Protein AF-A0A915ZW89-F1 (afdb_monomer)

Secondary structure (DSSP, 8-state):
---HHHHHHHHHHHHHHH-SS--HHHHHHHHHTTS-TT---HHHHHHHHHHHTS-GGGSPTTSS-HHHHHHHHHHHHHTTPPPSS-HHHHHHHHHHHHHHHHHHHS---TTSSS--

Mean predicted aligned error: 7.82 Å

pLDDT: mean 84.28, std 13.66, range [42.62, 95.94]

Foldseek 3Di:
DQDPLNVVLVVVLVVCVPDPDRLLQQVLQVVLVVDDLPDDDSNNVSSLVSVLAPALLPDPAPSHAPSSLSSSVSCCVVVVDHGPYDPVSSVVSNVVNVVVVVVVPDDDPVPPPPPD

Solvent-accessible surface area (backbone atoms only — not comparable to full-atom values): 6951 Å² total; per-residue (Å²): 131,81,51,73,64,55,51,49,48,52,49,49,56,55,48,62,73,70,46,90,74,79,57,41,41,46,52,34,23,60,48,39,74,76,48,61,87,84,60,92,43,75,62,58,51,53,31,40,58,62,37,37,70,42,45,59,80,74,55,60,90,79,42,52,36,72,57,23,49,50,46,46,52,50,51,29,66,77,66,75,50,80,54,70,42,56,68,70,48,51,52,54,46,51,52,53,54,53,52,52,49,54,60,68,73,47,76,82,76,84,79,81,80,86,85,130

Organism: NCBI:txid588596

Nearest PDB structures (foldseek):
  5aiz-assembly1_A  TM=3.257E-01  e=4.222E+00  Homo sapiens

Structure (mmCIF, N/CA/C/O backbone):
data_AF-A0A915ZW89-F1
#
_entry.id   AF-A0A915ZW89-F1
#
loop_
_atom_site.group_PDB
_atom_site.id
_atom_site.type_symbol
_atom_site.label_atom_id
_atom_site.label_alt_id
_atom_site.label_comp_id
_atom_site.label_asym_id
_atom_site.label_entity_id
_atom_site.label_seq_id
_atom_site.pdbx_PDB_ins_code
_atom_site.Cartn_x
_atom_site.Cartn_y
_atom_site.Cartn_z
_atom_site.occupancy
_atom_site.B_iso_or_equiv
_atom_site.auth_seq_id
_atom_site.auth_comp_id
_atom_site.auth_asym_id
_atom_site.auth_atom_id
_atom_site.pdbx_PDB_model_num
ATOM 1 N N . MET A 1 1 ? -13.786 19.566 21.740 1.00 51.28 1 MET A N 1
ATOM 2 C CA . MET A 1 1 ? -12.563 20.043 21.054 1.00 51.28 1 MET A CA 1
ATOM 3 C C . MET A 1 1 ? -12.053 18.920 20.168 1.00 51.28 1 MET A C 1
ATOM 5 O O . MET A 1 1 ? -12.132 17.781 20.600 1.00 51.28 1 MET A O 1
ATOM 9 N N . LEU A 1 2 ? -11.578 19.216 18.953 1.00 72.25 2 LEU A N 1
ATOM 10 C CA . LEU A 1 2 ? -10.844 18.230 18.147 1.00 72.25 2 LEU A CA 1
ATOM 11 C C . LEU A 1 2 ? -9.510 17.942 18.840 1.00 72.25 2 LEU A C 1
ATOM 13 O O . LEU A 1 2 ? -8.849 18.886 19.277 1.00 72.25 2 LEU A O 1
ATOM 17 N N . SER A 1 3 ? -9.123 16.673 18.950 1.00 88.31 3 SER A N 1
ATOM 18 C CA . SER A 1 3 ? -7.778 16.339 19.417 1.00 88.31 3 SER A CA 1
ATOM 19 C C . SER A 1 3 ? -6.735 16.805 18.391 1.00 88.31 3 SER A C 1
ATOM 21 O O . SER A 1 3 ? -7.044 17.018 17.213 1.00 88.31 3 SER A O 1
ATOM 23 N N . ILE A 1 4 ? -5.477 16.953 18.817 1.00 87.88 4 ILE A N 1
ATOM 24 C CA . ILE A 1 4 ? -4.365 17.257 17.899 1.00 87.88 4 ILE A CA 1
ATOM 25 C C 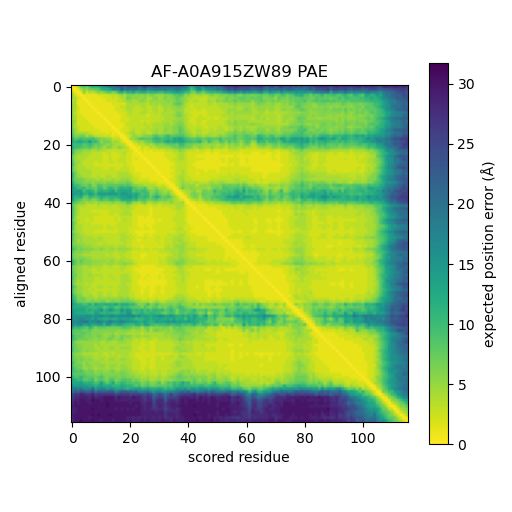. ILE A 1 4 ? -4.284 16.188 16.800 1.00 87.88 4 ILE A C 1
ATOM 27 O O . ILE A 1 4 ? -4.079 16.513 15.631 1.00 87.88 4 ILE A O 1
ATOM 31 N N . GLN A 1 5 ? -4.520 14.924 17.156 1.00 84.19 5 GLN A N 1
ATOM 32 C CA . GLN A 1 5 ? -4.543 13.817 16.209 1.00 84.19 5 GLN A CA 1
ATOM 33 C C . GLN A 1 5 ? -5.643 13.995 15.155 1.00 84.19 5 GLN A C 1
ATOM 35 O O . GLN A 1 5 ? -5.356 13.895 13.962 1.00 84.19 5 GLN A O 1
ATOM 40 N N . ASP A 1 6 ? -6.867 14.348 15.558 1.00 87.56 6 ASP A N 1
ATOM 41 C CA . ASP A 1 6 ? -7.971 14.590 14.618 1.00 87.56 6 ASP A CA 1
ATOM 42 C C . ASP A 1 6 ? -7.661 15.747 13.668 1.00 87.56 6 ASP A C 1
ATOM 44 O O . ASP A 1 6 ? -7.960 15.688 12.472 1.00 87.56 6 ASP A O 1
ATOM 48 N N . PHE A 1 7 ? -7.036 16.806 14.189 1.00 90.19 7 PHE A N 1
ATOM 49 C CA . PHE A 1 7 ? -6.617 17.948 13.386 1.00 90.19 7 PHE A CA 1
ATOM 50 C C . PHE A 1 7 ? -5.556 17.555 12.348 1.00 90.19 7 PHE A C 1
ATOM 52 O O . PHE A 1 7 ? -5.680 17.928 11.176 1.00 90.19 7 PHE A O 1
ATOM 59 N N . ILE A 1 8 ? -4.556 16.759 12.742 1.00 89.69 8 ILE A N 1
ATOM 60 C CA . ILE A 1 8 ? -3.513 16.246 11.843 1.00 89.69 8 ILE A CA 1
ATOM 61 C C . ILE A 1 8 ? -4.128 15.350 10.766 1.00 89.69 8 ILE A C 1
ATOM 63 O O . ILE A 1 8 ? -3.908 15.588 9.578 1.00 89.69 8 ILE A O 1
ATOM 67 N N . VAL A 1 9 ? -4.943 14.364 11.152 1.00 90.12 9 VAL A N 1
ATOM 68 C CA . VAL A 1 9 ? -5.594 13.421 10.225 1.00 90.12 9 VAL A CA 1
ATOM 69 C C . VAL A 1 9 ? -6.472 14.172 9.224 1.00 90.12 9 VAL A C 1
ATOM 71 O O . VAL A 1 9 ? -6.393 13.930 8.017 1.00 90.12 9 VAL A O 1
ATOM 74 N N . LYS A 1 10 ? -7.276 15.134 9.693 1.00 91.31 10 LYS A N 1
ATOM 75 C CA . LYS A 1 10 ? -8.133 15.960 8.832 1.00 91.31 10 LYS A CA 1
ATOM 76 C C . LYS A 1 10 ? -7.314 16.806 7.860 1.00 91.31 10 LYS A C 1
ATOM 78 O O . LYS A 1 10 ? -7.652 16.876 6.676 1.00 91.31 10 LYS A O 1
ATOM 83 N N . THR A 1 11 ? -6.242 17.432 8.340 1.00 91.12 11 THR A N 1
ATOM 84 C CA . THR A 1 11 ? -5.356 18.260 7.513 1.00 91.12 11 THR A CA 1
ATOM 85 C C . THR A 1 11 ? -4.663 17.415 6.452 1.00 91.12 11 THR A C 1
ATOM 87 O O . THR A 1 11 ? -4.739 17.748 5.271 1.00 91.12 11 THR A O 1
ATOM 90 N N . LEU A 1 12 ? -4.080 16.275 6.834 1.00 90.69 12 LEU A N 1
ATOM 91 C CA . LEU A 1 12 ? -3.430 15.362 5.900 1.00 90.69 12 LEU A CA 1
ATOM 92 C C . LEU A 1 12 ? -4.408 14.852 4.838 1.00 90.69 12 LEU A C 1
ATOM 94 O O . LEU A 1 12 ? -4.100 14.916 3.652 1.00 90.69 12 LEU A O 1
ATOM 98 N N . LYS A 1 13 ? -5.607 14.410 5.237 1.00 89.25 13 LYS A N 1
ATOM 99 C CA . LYS A 1 13 ? -6.645 13.943 4.306 1.00 89.25 13 LYS A CA 1
ATOM 100 C C . LYS A 1 13 ? -7.013 15.013 3.277 1.00 89.25 13 LYS A C 1
ATOM 102 O O . LYS A 1 13 ? -7.177 14.705 2.099 1.00 89.25 13 LYS A O 1
ATOM 107 N N . ASN A 1 14 ? -7.138 16.268 3.703 1.00 89.62 14 ASN A N 1
ATOM 108 C CA . ASN A 1 14 ? -7.430 17.381 2.801 1.00 89.62 14 ASN A CA 1
ATOM 109 C C . ASN A 1 14 ? -6.258 17.682 1.861 1.00 89.62 14 ASN A C 1
ATOM 111 O O . ASN A 1 14 ? -6.481 17.952 0.684 1.00 89.62 14 ASN A O 1
ATOM 115 N N . THR A 1 15 ? -5.027 17.613 2.361 1.00 89.56 15 THR A N 1
ATOM 116 C CA . THR A 1 15 ? -3.813 17.822 1.569 1.00 89.56 15 THR A CA 1
ATOM 117 C C . THR A 1 15 ? -3.634 16.723 0.521 1.00 89.56 15 THR A C 1
ATOM 119 O O . THR A 1 15 ? -3.470 17.036 -0.655 1.00 89.56 15 THR A O 1
ATOM 122 N N . LEU A 1 16 ? -3.769 15.447 0.897 1.00 87.75 16 LEU A N 1
ATOM 123 C CA . LEU A 1 16 ? -3.660 14.308 -0.026 1.00 87.75 16 LEU A CA 1
ATOM 124 C C . LEU A 1 16 ? -4.682 14.374 -1.170 1.00 87.75 16 LEU A C 1
ATOM 126 O O . LEU A 1 16 ? -4.370 13.978 -2.285 1.00 87.75 16 LEU A O 1
ATOM 130 N N . LYS A 1 17 ? -5.878 14.925 -0.923 1.00 84.38 17 LYS A N 1
ATOM 131 C CA . LYS A 1 17 ? -6.896 15.147 -1.964 1.00 84.38 17 LYS A CA 1
ATOM 132 C C . LYS A 1 17 ? -6.554 16.267 -2.950 1.00 84.38 17 LYS A C 1
ATOM 134 O O . LYS A 1 17 ? -7.109 16.284 -4.042 1.00 84.38 17 LYS A O 1
ATOM 139 N N . LYS A 1 18 ? -5.723 17.235 -2.553 1.00 84.88 18 LYS A N 1
ATOM 140 C CA . LYS A 1 18 ? -5.413 18.432 -3.355 1.00 84.88 18 LYS A CA 1
ATOM 141 C C . LYS A 1 18 ? -4.133 18.297 -4.177 1.00 84.88 18 LYS A C 1
ATOM 143 O O . LYS A 1 18 ? -3.985 19.002 -5.170 1.00 84.88 18 LYS A O 1
ATOM 148 N N . ILE A 1 19 ? -3.195 17.450 -3.757 1.00 81.88 19 ILE A N 1
ATOM 149 C CA . ILE A 1 19 ? -1.910 17.310 -4.445 1.00 81.88 19 ILE A CA 1
ATOM 150 C C . ILE A 1 19 ? -2.082 16.440 -5.698 1.00 81.88 19 ILE A C 1
ATOM 152 O O . ILE A 1 19 ? -2.651 15.354 -5.644 1.00 81.88 19 ILE A O 1
ATOM 156 N N . THR A 1 20 ? -1.537 16.900 -6.825 1.00 74.50 20 THR A N 1
ATOM 157 C CA . THR A 1 20 ? -1.536 16.174 -8.108 1.00 74.50 20 THR A CA 1
ATOM 158 C C . THR A 1 20 ? -0.604 14.959 -8.105 1.00 74.50 20 THR A C 1
ATOM 160 O O . THR A 1 20 ? -0.922 13.924 -8.686 1.00 74.50 20 THR A O 1
ATOM 163 N N . LYS A 1 21 ? 0.543 15.056 -7.422 1.00 82.44 21 LYS A N 1
ATOM 164 C CA . LYS A 1 21 ? 1.473 13.947 -7.174 1.00 82.44 21 LYS A CA 1
ATOM 165 C C . LYS A 1 21 ? 1.183 13.282 -5.827 1.00 82.44 21 LYS A C 1
ATOM 167 O O . LYS A 1 21 ? 1.442 13.853 -4.773 1.00 82.44 21 LYS A O 1
ATOM 172 N N . ASN A 1 22 ? 0.686 12.049 -5.845 1.00 85.56 22 ASN A N 1
ATOM 173 C CA . ASN A 1 22 ? 0.359 11.344 -4.610 1.00 85.56 22 ASN A CA 1
ATOM 174 C C . ASN A 1 22 ? 1.624 10.820 -3.905 1.00 85.56 22 ASN A C 1
ATOM 176 O O . ASN A 1 22 ? 2.261 9.905 -4.424 1.00 85.56 22 ASN A O 1
ATOM 180 N N . PHE A 1 23 ? 1.968 11.389 -2.745 1.00 91.56 23 PHE A N 1
ATOM 181 C CA . PHE A 1 23 ? 3.104 10.994 -1.892 1.00 91.56 23 PHE A CA 1
ATOM 182 C C . PHE A 1 23 ? 2.737 9.968 -0.806 1.00 91.56 23 PHE A C 1
ATOM 184 O O . PHE A 1 23 ? 3.538 9.690 0.088 1.00 91.56 23 PHE A O 1
ATOM 191 N N . SER A 1 24 ? 1.515 9.426 -0.832 1.00 93.50 24 SER A N 1
ATOM 192 C CA . SER A 1 24 ? 1.090 8.431 0.151 1.00 93.50 24 SER A CA 1
ATOM 193 C C . SER A 1 24 ? 1.984 7.184 0.207 1.00 93.50 24 SER A C 1
ATOM 195 O O . SER A 1 24 ? 2.169 6.702 1.324 1.00 93.50 24 SER A O 1
ATOM 197 N N . PRO A 1 25 ? 2.601 6.677 -0.888 1.00 95.50 25 PRO A N 1
ATOM 198 C CA . PRO A 1 25 ? 3.511 5.534 -0.788 1.00 95.50 25 PRO A CA 1
ATOM 199 C C . PRO A 1 25 ? 4.743 5.827 0.081 1.00 95.50 25 PRO A C 1
ATOM 201 O O . PRO A 1 25 ? 5.100 5.024 0.944 1.00 95.50 25 PRO A O 1
ATOM 204 N N . GLU A 1 26 ? 5.358 7.000 -0.088 1.00 95.88 26 GLU A N 1
ATOM 205 C CA . GLU A 1 26 ? 6.534 7.405 0.685 1.00 95.88 26 GLU A CA 1
ATOM 206 C C . GLU A 1 26 ? 6.178 7.665 2.147 1.00 95.88 26 GLU A C 1
ATOM 208 O O . GLU A 1 26 ? 6.910 7.263 3.050 1.00 95.88 26 GLU A O 1
ATOM 213 N N . LEU A 1 27 ? 5.042 8.323 2.391 1.00 94.62 27 LEU A N 1
ATOM 214 C CA . LEU A 1 27 ? 4.562 8.583 3.747 1.00 94.62 27 LEU A CA 1
ATOM 215 C C . LEU A 1 27 ? 4.223 7.284 4.481 1.00 94.62 27 LEU A C 1
ATOM 217 O O . LEU A 1 27 ? 4.608 7.131 5.639 1.00 94.62 27 LEU A O 1
ATOM 221 N N . LEU A 1 28 ? 3.558 6.343 3.802 1.00 95.06 28 LEU A N 1
ATOM 222 C CA . LEU A 1 28 ? 3.278 5.020 4.351 1.00 95.06 28 LEU A CA 1
ATOM 223 C C . LEU A 1 28 ? 4.579 4.301 4.707 1.00 95.06 28 LEU A C 1
ATOM 225 O O . LEU A 1 28 ? 4.684 3.760 5.799 1.00 95.06 28 LEU A O 1
ATOM 229 N N . SER A 1 29 ? 5.580 4.347 3.826 1.00 95.69 29 SER A N 1
ATOM 230 C CA . SER A 1 29 ? 6.890 3.732 4.071 1.00 95.69 29 SER A CA 1
ATOM 231 C C . SER A 1 29 ? 7.550 4.263 5.340 1.00 95.69 29 SER A C 1
ATOM 233 O O . SER A 1 29 ? 7.989 3.475 6.168 1.00 95.69 29 SER A O 1
ATOM 235 N N . LYS A 1 30 ? 7.559 5.589 5.518 1.00 94.38 30 LYS A N 1
ATOM 236 C CA . LYS A 1 30 ? 8.165 6.239 6.688 1.00 94.38 30 LYS A CA 1
ATOM 237 C C . LYS A 1 30 ? 7.437 5.916 7.988 1.00 94.38 30 LYS A C 1
ATOM 239 O O . LYS A 1 30 ? 8.073 5.679 9.005 1.00 94.38 30 LYS A O 1
ATOM 244 N N . ILE A 1 31 ? 6.106 5.932 7.975 1.00 91.88 31 ILE A N 1
ATOM 245 C CA . ILE A 1 31 ? 5.319 5.659 9.185 1.00 91.88 31 ILE A CA 1
ATOM 246 C C . ILE A 1 31 ? 5.380 4.175 9.555 1.00 91.88 31 ILE A C 1
ATOM 248 O O . ILE A 1 31 ? 5.494 3.853 10.733 1.00 91.88 31 ILE A O 1
ATOM 252 N N . ALA A 1 32 ? 5.375 3.284 8.564 1.00 92.06 32 ALA A N 1
ATOM 253 C CA . ALA A 1 32 ? 5.480 1.839 8.755 1.00 92.06 32 ALA A CA 1
ATOM 254 C C . ALA A 1 32 ? 6.816 1.387 9.375 1.00 92.06 32 ALA A C 1
ATOM 256 O O . ALA A 1 32 ? 6.891 0.290 9.915 1.00 92.06 32 ALA A O 1
ATOM 257 N N . GLU A 1 33 ? 7.874 2.195 9.288 1.00 90.94 33 GLU A N 1
ATOM 258 C CA . GLU A 1 33 ? 9.151 1.929 9.969 1.00 90.94 33 GLU A CA 1
ATOM 259 C C . GLU A 1 33 ? 9.104 2.256 11.468 1.00 90.94 33 GLU A C 1
ATOM 261 O O . GLU A 1 33 ? 9.892 1.715 12.239 1.00 90.94 33 GLU A O 1
ATOM 266 N N . ILE A 1 34 ? 8.190 3.140 11.879 1.00 89.69 34 ILE A N 1
ATOM 267 C CA . ILE A 1 34 ? 8.065 3.621 13.261 1.00 89.69 34 ILE A CA 1
ATOM 268 C C . ILE A 1 34 ? 6.956 2.863 14.002 1.00 89.69 34 ILE A C 1
ATOM 270 O O . ILE A 1 34 ? 7.076 2.610 15.198 1.00 89.69 34 ILE A O 1
ATOM 274 N N . MET A 1 35 ? 5.871 2.520 13.304 1.00 87.06 35 MET A N 1
ATOM 275 C CA . MET A 1 35 ? 4.699 1.857 13.878 1.00 87.06 35 MET A CA 1
ATOM 276 C C . MET A 1 35 ? 4.771 0.338 13.729 1.00 87.06 35 MET A C 1
ATOM 278 O O . MET A 1 35 ? 5.317 -0.186 12.759 1.00 87.06 35 MET A O 1
ATOM 282 N N . SER A 1 36 ? 4.192 -0.376 14.697 1.00 81.75 36 SER A N 1
ATOM 283 C CA . SER A 1 36 ? 4.085 -1.833 14.611 1.00 81.75 36 SER A CA 1
ATOM 284 C C . SER A 1 36 ? 2.957 -2.255 13.665 1.00 81.75 36 SER A C 1
ATOM 286 O O . SER A 1 36 ? 1.926 -1.590 13.573 1.00 81.75 36 SER A O 1
ATOM 288 N N . LEU A 1 37 ? 3.118 -3.416 13.023 1.00 74.81 37 LEU A N 1
ATOM 289 C CA . LEU A 1 37 ? 2.114 -4.001 12.121 1.00 74.81 37 LEU A CA 1
ATOM 290 C C . LEU A 1 37 ? 0.752 -4.232 12.788 1.00 74.81 37 LEU A C 1
ATOM 292 O O . LEU A 1 37 ? -0.260 -4.261 12.100 1.00 74.81 37 LEU A O 1
ATOM 296 N N . THR A 1 38 ? 0.745 -4.426 14.106 1.00 69.25 38 THR A N 1
ATOM 297 C CA . THR A 1 38 ? -0.436 -4.763 14.908 1.00 69.25 38 THR A CA 1
ATOM 298 C C . THR A 1 38 ? -1.135 -3.544 15.507 1.00 69.25 38 THR A C 1
ATOM 300 O O . THR A 1 38 ? -2.166 -3.691 16.158 1.00 69.25 38 THR A O 1
ATOM 303 N N . GLU A 1 39 ? -0.559 -2.350 15.365 1.00 74.50 39 GLU A N 1
ATOM 304 C CA . GLU A 1 39 ? -1.092 -1.139 15.979 1.00 74.50 39 GLU A CA 1
ATOM 305 C C . GLU A 1 39 ? -2.182 -0.515 15.102 1.00 74.50 39 GLU A C 1
ATOM 307 O O . GLU A 1 39 ? -1.924 -0.033 13.998 1.00 74.50 39 GLU A O 1
ATOM 312 N N . ASP A 1 40 ? -3.418 -0.500 15.610 1.00 75.25 40 ASP A N 1
ATOM 313 C CA . ASP A 1 40 ? -4.536 0.157 14.936 1.00 75.25 40 ASP A CA 1
ATOM 314 C C . ASP A 1 40 ? -4.416 1.679 15.096 1.00 75.25 40 ASP A C 1
ATOM 316 O O . ASP A 1 40 ? -4.797 2.263 16.113 1.00 75.25 40 ASP A O 1
ATOM 320 N N . ASN A 1 41 ? -3.838 2.333 14.087 1.00 85.88 41 ASN A N 1
ATOM 321 C CA . ASN A 1 41 ? -3.610 3.771 14.087 1.00 85.88 41 ASN A CA 1
ATOM 322 C C . ASN A 1 41 ? -4.390 4.457 12.957 1.00 85.88 41 ASN A C 1
ATOM 324 O O . ASN A 1 41 ? -4.230 4.146 11.778 1.00 85.88 41 ASN A O 1
ATOM 328 N N . VAL A 1 42 ? -5.198 5.464 13.307 1.00 89.00 42 VAL A N 1
ATOM 329 C CA . VAL A 1 42 ? -6.039 6.216 12.355 1.00 89.00 42 VAL A CA 1
ATOM 330 C C . VAL A 1 42 ? -5.224 6.830 11.210 1.00 89.00 42 VAL A C 1
ATOM 332 O O . VAL A 1 42 ? -5.679 6.846 10.065 1.00 89.00 42 VAL A O 1
ATOM 335 N N . LEU A 1 43 ? -4.018 7.329 11.497 1.00 88.81 43 LEU A N 1
ATOM 336 C CA . LEU A 1 43 ? -3.133 7.920 10.495 1.00 88.81 43 LEU A CA 1
ATOM 337 C C . LEU A 1 43 ? -2.570 6.855 9.547 1.00 88.81 43 LEU A C 1
ATOM 339 O O . LEU A 1 43 ? -2.574 7.053 8.331 1.00 88.81 43 LEU A O 1
ATOM 343 N N . LEU A 1 44 ? -2.119 5.728 10.101 1.00 90.44 44 LEU A N 1
ATOM 344 C CA . LEU A 1 44 ? -1.630 4.587 9.330 1.00 90.44 44 LEU A CA 1
ATOM 345 C C . LEU A 1 44 ? -2.737 4.035 8.422 1.00 90.44 44 LEU A C 1
ATOM 347 O O . LEU A 1 44 ? -2.532 3.911 7.217 1.00 90.44 44 LEU A O 1
ATOM 351 N N . ASN A 1 45 ? -3.936 3.818 8.966 1.00 90.19 45 ASN A N 1
ATOM 352 C CA . ASN A 1 45 ? -5.104 3.354 8.219 1.00 90.19 45 ASN A CA 1
ATOM 353 C C . ASN A 1 45 ? -5.466 4.301 7.072 1.00 90.19 45 ASN A C 1
ATOM 355 O O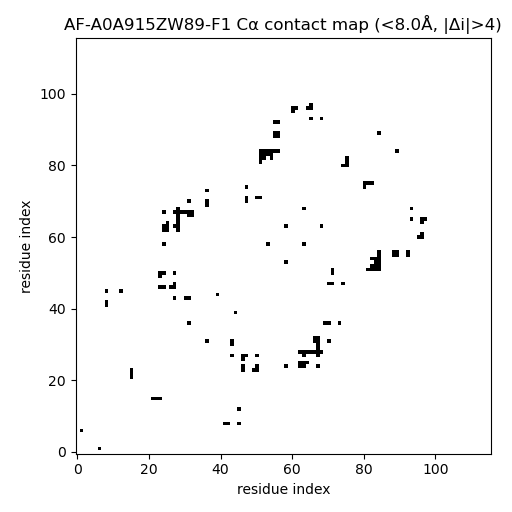 . ASN A 1 45 ? -5.689 3.846 5.952 1.00 90.19 45 ASN A O 1
ATOM 359 N N . LEU A 1 46 ? -5.468 5.618 7.313 1.00 90.94 46 LEU A N 1
ATOM 360 C CA . LEU A 1 46 ? -5.724 6.610 6.265 1.00 90.94 46 LEU A CA 1
ATOM 361 C C . LEU A 1 46 ? -4.722 6.480 5.106 1.00 90.94 46 LEU A C 1
ATOM 363 O O . LEU A 1 46 ? -5.107 6.563 3.936 1.00 90.94 46 LEU A O 1
ATOM 367 N N . LEU A 1 47 ? -3.436 6.298 5.414 1.00 92.62 47 LEU A N 1
ATOM 368 C CA . LEU A 1 47 ? -2.391 6.151 4.401 1.00 92.62 47 LEU A CA 1
ATOM 369 C C . LEU A 1 47 ? -2.516 4.833 3.646 1.00 92.62 47 LEU A C 1
ATOM 371 O O . LEU A 1 47 ? -2.439 4.840 2.420 1.00 92.62 47 LEU A O 1
ATOM 375 N N . ILE A 1 48 ? -2.769 3.733 4.355 1.00 91.88 48 ILE A N 1
ATOM 376 C CA . ILE A 1 48 ? -3.012 2.418 3.761 1.00 91.88 48 ILE A CA 1
ATOM 377 C C . ILE A 1 48 ? -4.190 2.485 2.786 1.00 91.88 48 ILE A C 1
ATOM 379 O O . ILE A 1 48 ? -4.042 2.096 1.629 1.00 91.88 48 ILE A O 1
ATOM 383 N N . GLU A 1 49 ? -5.329 3.048 3.199 1.00 90.62 49 GLU A N 1
ATOM 384 C CA . GLU A 1 49 ? -6.500 3.221 2.332 1.00 90.62 49 GLU A CA 1
ATOM 385 C C . GLU A 1 49 ? -6.185 4.087 1.107 1.00 90.62 49 GLU A C 1
ATOM 387 O O . GLU A 1 49 ? -6.597 3.771 -0.010 1.00 90.62 49 GLU A O 1
ATOM 392 N N . THR A 1 50 ? -5.405 5.155 1.292 1.00 91.88 50 THR A N 1
ATOM 393 C CA . THR A 1 50 ? -5.003 6.041 0.192 1.00 91.88 50 THR A CA 1
ATOM 394 C C . THR A 1 50 ? -4.036 5.356 -0.779 1.00 91.88 50 THR A C 1
ATOM 396 O O . THR A 1 50 ? -4.064 5.647 -1.972 1.00 91.88 50 THR A O 1
ATOM 399 N N . VAL A 1 51 ? -3.166 4.458 -0.309 1.00 93.12 51 VAL A N 1
ATOM 400 C CA . VAL A 1 51 ? -2.262 3.676 -1.171 1.00 93.12 51 VAL A CA 1
ATOM 401 C C . VAL A 1 51 ? -3.008 2.529 -1.858 1.00 93.12 51 VAL A C 1
ATOM 403 O O . VAL A 1 51 ? -2.736 2.250 -3.021 1.00 93.12 51 VAL A O 1
ATOM 406 N N . ALA A 1 52 ? -3.986 1.902 -1.199 1.00 91.50 52 ALA A N 1
ATOM 407 C CA . ALA A 1 52 ? -4.730 0.756 -1.731 1.00 91.50 52 ALA A CA 1
ATOM 408 C C . ALA A 1 52 ? -5.533 1.067 -3.011 1.00 91.50 52 ALA A C 1
ATOM 410 O O . ALA A 1 52 ? -5.784 0.168 -3.823 1.00 91.50 52 ALA A O 1
ATOM 411 N N . ILE A 1 53 ? -5.904 2.338 -3.207 1.00 91.31 53 ILE A N 1
ATOM 412 C CA . ILE A 1 53 ? -6.581 2.833 -4.416 1.00 91.31 53 ILE A CA 1
ATOM 413 C C . ILE A 1 53 ? -5.617 3.201 -5.557 1.00 91.31 53 ILE A C 1
ATOM 415 O O . ILE A 1 53 ? -6.067 3.536 -6.651 1.00 91.31 53 ILE A O 1
ATOM 419 N N . ILE A 1 54 ? -4.301 3.138 -5.332 1.00 91.62 54 ILE A N 1
ATOM 420 C CA . ILE A 1 54 ? -3.279 3.325 -6.366 1.00 91.62 54 ILE A CA 1
ATOM 421 C C . ILE A 1 54 ? -2.886 1.942 -6.896 1.00 91.62 54 ILE A C 1
ATOM 423 O O . ILE A 1 54 ? -2.538 1.060 -6.105 1.00 91.62 54 ILE A O 1
ATOM 427 N N . PRO A 1 55 ? -2.882 1.708 -8.220 1.00 92.12 55 PRO A N 1
ATOM 428 C CA . PRO A 1 55 ? -2.347 0.464 -8.752 1.00 92.12 55 PRO A CA 1
ATOM 429 C C . PRO A 1 55 ? -0.867 0.316 -8.373 1.00 92.12 55 PRO A C 1
ATOM 431 O O . PRO A 1 55 ? -0.044 1.122 -8.806 1.00 92.12 55 PRO A O 1
ATOM 434 N N . LEU A 1 56 ? -0.493 -0.718 -7.611 1.00 93.38 56 LEU A N 1
ATOM 435 C CA . LEU A 1 56 ? 0.887 -0.920 -7.141 1.00 93.38 56 LEU A CA 1
ATOM 436 C C . LEU A 1 56 ? 1.873 -0.958 -8.308 1.00 93.38 56 LEU A C 1
ATOM 438 O O . LEU A 1 56 ? 2.957 -0.398 -8.232 1.00 93.38 56 LEU A O 1
ATOM 442 N N . ASN A 1 57 ? 1.463 -1.533 -9.440 1.00 90.94 57 ASN A N 1
ATOM 443 C CA . ASN A 1 57 ? 2.271 -1.584 -10.656 1.00 90.94 57 ASN A CA 1
ATOM 444 C C . ASN A 1 57 ? 2.514 -0.215 -11.326 1.00 90.94 57 ASN A C 1
ATOM 446 O O . ASN A 1 57 ? 3.213 -0.173 -12.333 1.00 90.94 57 ASN A O 1
ATOM 450 N N . THR A 1 58 ? 1.899 0.864 -10.837 1.00 93.00 58 THR A N 1
ATOM 451 C CA . THR A 1 58 ? 2.170 2.253 -11.256 1.00 93.00 58 THR A CA 1
A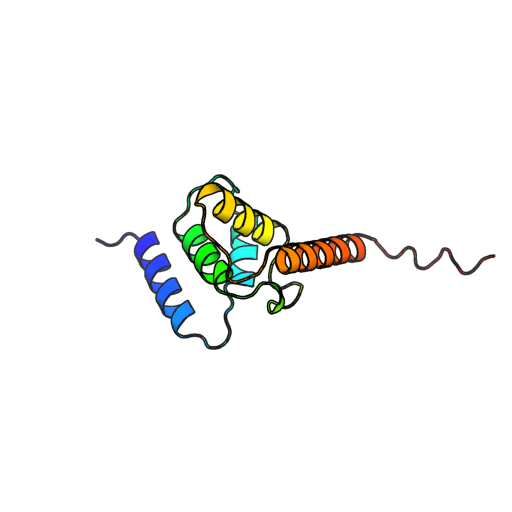TOM 452 C C . THR A 1 58 ? 2.998 3.029 -10.235 1.00 93.00 58 THR A C 1
ATOM 454 O O . THR A 1 58 ? 3.473 4.122 -10.535 1.00 93.00 58 THR A O 1
ATOM 457 N N . ILE A 1 59 ? 3.202 2.475 -9.037 1.00 94.12 59 ILE A N 1
ATOM 458 C CA . ILE A 1 59 ? 4.090 3.062 -8.040 1.00 94.12 59 ILE A CA 1
ATOM 459 C C . ILE A 1 59 ? 5.521 2.760 -8.472 1.00 94.12 59 ILE A C 1
ATOM 461 O O . ILE A 1 59 ? 5.907 1.604 -8.632 1.00 94.12 59 ILE A O 1
ATOM 465 N N . GLU A 1 60 ? 6.323 3.802 -8.655 1.00 93.62 60 GLU A N 1
ATOM 466 C CA . GLU A 1 60 ? 7.741 3.639 -8.953 1.00 93.62 60 GLU A CA 1
ATOM 467 C C . GLU A 1 60 ? 8.452 2.871 -7.827 1.00 93.62 60 GLU A C 1
ATOM 469 O O . GLU A 1 60 ? 8.226 3.093 -6.632 1.00 93.62 60 GLU A O 1
ATOM 474 N N . PHE A 1 61 ? 9.318 1.939 -8.215 1.00 90.12 61 PHE A N 1
ATOM 475 C CA . PHE A 1 61 ? 10.077 1.125 -7.276 1.00 90.12 61 PHE A CA 1
ATOM 476 C C . PHE A 1 61 ? 10.998 1.992 -6.412 1.00 90.12 61 PHE A C 1
ATOM 478 O O . PHE A 1 61 ? 11.850 2.696 -6.945 1.00 90.12 61 PHE A O 1
ATOM 485 N N . GLY A 1 62 ? 10.876 1.869 -5.090 1.00 88.25 62 GLY A N 1
ATOM 486 C CA . GLY A 1 62 ? 11.601 2.690 -4.114 1.00 88.25 62 GLY A CA 1
ATOM 487 C C . GLY 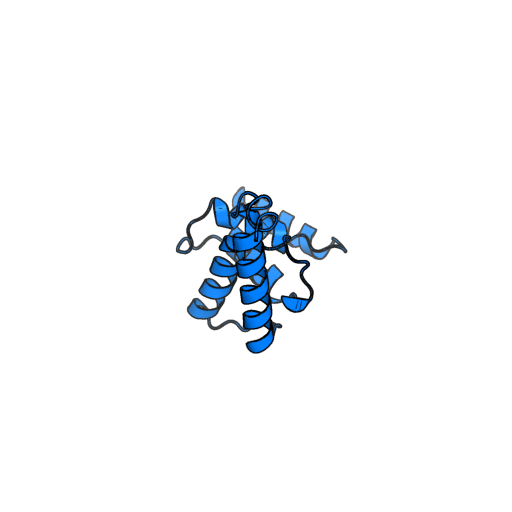A 1 62 ? 10.724 3.738 -3.427 1.00 88.25 62 GLY A C 1
ATOM 488 O O . GLY A 1 62 ? 11.093 4.223 -2.365 1.00 88.25 62 GLY A O 1
ATOM 489 N N . ARG A 1 63 ? 9.534 4.042 -3.968 1.00 94.94 63 ARG A N 1
ATOM 490 C CA . ARG A 1 63 ? 8.568 4.933 -3.300 1.00 94.94 63 ARG A CA 1
ATOM 491 C C . ARG A 1 63 ? 7.789 4.240 -2.183 1.00 94.94 63 ARG A C 1
ATOM 493 O O . ARG A 1 63 ? 7.406 4.895 -1.224 1.00 94.94 63 ARG A O 1
ATOM 500 N N . LEU A 1 64 ? 7.548 2.934 -2.315 1.00 95.94 64 LEU A N 1
ATOM 501 C CA . LEU A 1 64 ? 6.960 2.096 -1.269 1.00 95.94 64 LEU A CA 1
ATOM 502 C C . LEU A 1 64 ? 8.019 1.111 -0.759 1.00 95.94 64 LEU A C 1
ATOM 504 O O . LEU A 1 64 ? 8.549 0.324 -1.544 1.00 95.94 64 LEU A O 1
ATOM 508 N N . SER A 1 65 ? 8.330 1.157 0.535 1.00 95.19 65 SER A N 1
ATOM 509 C CA . SER A 1 65 ? 9.261 0.233 1.185 1.00 95.19 65 SER A CA 1
ATOM 510 C C . SER A 1 65 ? 8.632 -1.148 1.377 1.00 95.19 65 SER A C 1
ATOM 512 O O . SER A 1 65 ? 7.411 -1.315 1.345 1.00 95.19 65 SER A O 1
ATOM 514 N N . ILE A 1 66 ? 9.466 -2.162 1.619 1.00 94.56 66 ILE A N 1
ATOM 515 C CA . ILE A 1 66 ? 8.992 -3.525 1.906 1.00 94.56 66 ILE A CA 1
ATOM 516 C C . ILE A 1 66 ? 8.182 -3.564 3.206 1.00 94.56 66 ILE A C 1
ATOM 518 O O . ILE A 1 66 ? 7.178 -4.268 3.279 1.00 94.56 66 ILE A O 1
ATOM 522 N N . VAL A 1 67 ? 8.570 -2.777 4.213 1.00 94.56 67 VAL A N 1
ATOM 523 C CA . VAL A 1 67 ? 7.822 -2.666 5.474 1.00 94.56 67 VAL A CA 1
ATOM 524 C C . VAL A 1 67 ? 6.467 -1.989 5.243 1.00 94.56 67 VAL A C 1
ATOM 526 O O . VAL A 1 67 ? 5.451 -2.486 5.730 1.00 94.56 67 VAL A O 1
ATOM 529 N N . GLY A 1 68 ? 6.418 -0.929 4.431 1.00 95.12 68 GLY A N 1
ATOM 530 C CA . GLY A 1 68 ? 5.163 -0.292 4.021 1.00 95.12 68 GLY A CA 1
ATOM 531 C C . GLY A 1 68 ? 4.254 -1.235 3.226 1.00 95.12 68 GLY A C 1
ATOM 532 O O . GLY A 1 68 ? 3.050 -1.291 3.470 1.00 95.12 68 GLY A O 1
ATOM 533 N N . LEU A 1 69 ? 4.827 -2.040 2.326 1.00 95.00 69 LEU A N 1
ATOM 534 C CA . LEU A 1 69 ? 4.090 -3.063 1.585 1.00 95.00 69 LEU A CA 1
ATOM 535 C C . LEU A 1 69 ? 3.526 -4.149 2.514 1.00 95.00 69 LEU A C 1
ATOM 537 O O . LEU A 1 69 ? 2.386 -4.558 2.326 1.00 95.00 69 LEU A O 1
ATOM 541 N N . LYS A 1 70 ? 4.275 -4.593 3.532 1.00 94.00 70 LYS A N 1
ATOM 542 C CA . LYS A 1 70 ? 3.763 -5.547 4.532 1.00 94.00 70 LYS A CA 1
ATOM 543 C C . LYS A 1 70 ? 2.540 -4.993 5.262 1.00 94.00 70 LYS A C 1
ATOM 545 O O . LYS A 1 70 ? 1.526 -5.676 5.299 1.00 94.00 70 LYS A O 1
ATOM 550 N N . HIS A 1 71 ? 2.599 -3.752 5.749 1.00 92.81 71 HIS A N 1
ATOM 551 C CA . HIS A 1 71 ? 1.456 -3.101 6.405 1.00 92.81 71 HIS A CA 1
ATOM 552 C C . HIS A 1 71 ? 0.235 -3.024 5.487 1.00 92.81 71 HIS A C 1
ATOM 554 O O . HIS A 1 71 ? -0.876 -3.364 5.889 1.00 92.81 71 HIS A O 1
ATOM 560 N N . LEU A 1 72 ? 0.454 -2.629 4.231 1.00 92.31 72 LEU A N 1
ATOM 561 C CA . LEU A 1 72 ? -0.596 -2.559 3.222 1.00 92.31 72 LEU A CA 1
ATOM 562 C C . LEU A 1 72 ? -1.279 -3.922 3.012 1.00 92.31 72 LEU A C 1
ATOM 564 O O . LEU A 1 72 ? -2.506 -3.992 2.977 1.00 92.31 72 LEU A O 1
ATOM 568 N N . LEU A 1 73 ? -0.497 -5.000 2.885 1.00 91.06 73 LEU A N 1
ATOM 569 C CA . LEU A 1 73 ? -1.010 -6.356 2.667 1.00 91.06 73 LEU A CA 1
ATOM 570 C C . LEU A 1 73 ? -1.713 -6.923 3.909 1.00 91.06 73 LEU A C 1
ATOM 572 O O . LEU A 1 73 ? -2.814 -7.459 3.774 1.00 91.06 73 LEU A O 1
ATOM 576 N N . SER A 1 74 ? -1.134 -6.756 5.102 1.00 88.44 74 SER A N 1
ATOM 577 C CA . SER A 1 74 ? -1.741 -7.208 6.362 1.00 88.44 74 SER A CA 1
ATOM 578 C C . SER A 1 74 ? -3.110 -6.571 6.585 1.00 88.44 74 SER A C 1
ATOM 580 O O . SER A 1 74 ? -4.088 -7.277 6.823 1.00 88.44 74 SER A O 1
ATOM 582 N N . TYR A 1 75 ? -3.223 -5.256 6.377 1.00 83.25 75 TYR A N 1
ATOM 583 C CA . TYR A 1 75 ? -4.492 -4.545 6.536 1.00 83.25 75 TYR A CA 1
ATOM 584 C C . TYR A 1 75 ? -5.597 -5.089 5.621 1.00 83.25 75 TYR A C 1
ATOM 586 O O . TYR A 1 75 ? -6.753 -5.200 6.026 1.00 83.25 75 TYR A O 1
ATOM 594 N N . THR A 1 76 ? -5.263 -5.461 4.381 1.00 75.25 76 THR A N 1
ATOM 595 C CA . THR A 1 76 ? -6.259 -6.036 3.462 1.00 75.25 76 THR A CA 1
ATOM 596 C C . THR A 1 76 ? -6.696 -7.443 3.819 1.00 75.25 76 THR A C 1
ATOM 598 O O . THR A 1 76 ? -7.843 -7.794 3.553 1.00 75.25 76 THR A O 1
ATOM 601 N N . GLN A 1 77 ? -5.815 -8.228 4.439 1.00 75.81 77 GLN A N 1
ATOM 602 C CA . GLN A 1 77 ? -6.169 -9.545 4.952 1.00 75.81 77 GLN A CA 1
ATOM 603 C C . GLN A 1 77 ? -7.096 -9.422 6.167 1.00 75.81 77 GLN A C 1
ATOM 605 O O . GLN A 1 77 ? -8.098 -10.122 6.237 1.00 75.81 77 GLN A O 1
ATOM 610 N N . GLU A 1 78 ? -6.790 -8.512 7.092 1.00 74.19 78 GLU A N 1
ATOM 611 C CA . GLU A 1 78 ? -7.553 -8.328 8.332 1.00 74.19 78 GLU A CA 1
ATOM 612 C C . GLU A 1 78 ? -8.921 -7.669 8.118 1.00 74.19 78 GLU A C 1
ATOM 614 O O . GLU A 1 78 ? -9.872 -7.970 8.835 1.00 74.19 78 GLU A O 1
ATOM 619 N N . LYS A 1 79 ? -9.030 -6.745 7.155 1.00 73.06 79 LYS A N 1
ATOM 620 C CA . LYS A 1 79 ? -10.248 -5.948 6.921 1.00 73.06 79 LYS A CA 1
ATOM 621 C C . LYS A 1 79 ? -11.041 -6.378 5.679 1.00 73.06 79 LYS A C 1
ATOM 623 O O . LYS A 1 79 ? -11.954 -5.653 5.294 1.00 73.06 79 LYS A O 1
ATOM 628 N N . GLU A 1 80 ? -10.662 -7.481 5.024 1.00 68.38 80 GLU A N 1
ATOM 629 C CA . GLU A 1 80 ? -11.256 -7.989 3.767 1.00 68.38 80 GLU A CA 1
ATOM 630 C C . GLU A 1 80 ? -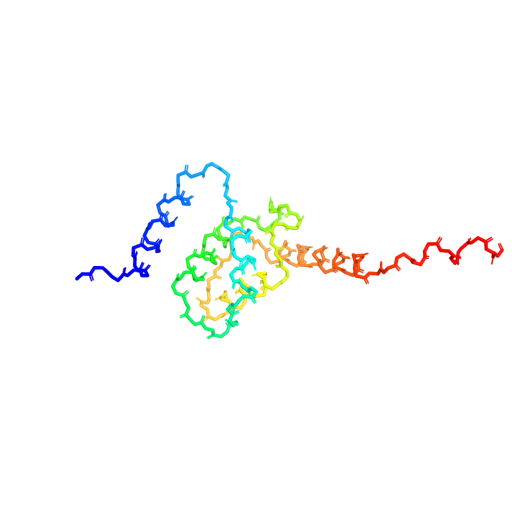11.414 -6.923 2.659 1.00 68.38 80 GLU A C 1
ATOM 632 O O . GLU A 1 80 ? -12.322 -6.967 1.826 1.00 68.38 80 GLU A O 1
ATOM 637 N N . LYS A 1 81 ? -10.525 -5.924 2.629 1.00 72.75 81 LYS A N 1
ATOM 638 C CA . LYS A 1 81 ? -10.575 -4.835 1.644 1.00 72.75 81 LYS A CA 1
ATOM 639 C C . LYS A 1 81 ? -9.777 -5.195 0.396 1.00 72.75 81 LYS A C 1
ATOM 641 O O . LYS A 1 81 ? -8.625 -5.61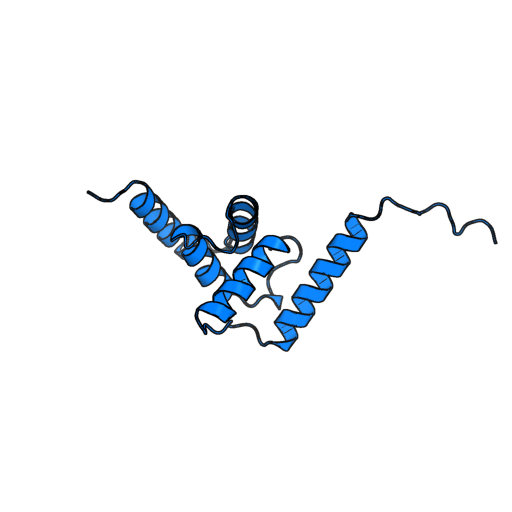0 0.476 1.00 72.75 81 LYS A O 1
ATOM 646 N N . PHE A 1 82 ? -10.369 -4.973 -0.775 1.00 69.81 82 PHE A N 1
ATOM 647 C CA . PHE A 1 82 ? -9.710 -5.222 -2.055 1.00 69.81 82 PHE A CA 1
ATOM 648 C C . PHE A 1 82 ? -8.829 -4.047 -2.490 1.00 69.81 82 PHE A C 1
ATOM 650 O O . PHE A 1 82 ? -9.213 -2.883 -2.387 1.00 69.81 82 PHE A O 1
ATOM 657 N N . PHE A 1 83 ? -7.661 -4.368 -3.049 1.00 78.44 83 PHE A N 1
ATOM 658 C CA . PHE A 1 83 ? -6.860 -3.415 -3.809 1.00 78.44 83 PHE A CA 1
ATOM 659 C C . PHE A 1 83 ? -7.485 -3.155 -5.175 1.00 78.44 83 PHE A C 1
ATOM 661 O O . PHE A 1 83 ? -8.027 -4.064 -5.804 1.00 78.44 83 PHE A O 1
ATOM 668 N N . VAL A 1 84 ? -7.240 -1.963 -5.723 1.00 86.31 84 VAL A N 1
ATOM 669 C CA . VAL A 1 84 ? -7.425 -1.734 -7.169 1.00 86.31 84 VAL A CA 1
ATOM 670 C C . VAL A 1 84 ? -6.478 -2.613 -8.010 1.00 86.31 84 VAL A C 1
ATOM 672 O O . VAL A 1 84 ? -6.687 -2.838 -9.200 1.00 86.31 84 VAL A O 1
ATOM 675 N N . THR A 1 85 ? -5.406 -3.116 -7.392 1.00 89.25 85 THR A N 1
ATOM 676 C CA . THR A 1 85 ? -4.375 -3.931 -8.035 1.00 89.25 85 THR A CA 1
ATOM 677 C C . THR A 1 85 ? -4.770 -5.414 -8.061 1.00 89.25 85 THR A C 1
ATOM 679 O O . THR A 1 85 ? -4.936 -6.012 -6.999 1.00 89.25 85 THR A O 1
ATOM 682 N N . PRO A 1 86 ? -4.817 -6.070 -9.235 1.00 89.88 86 PRO A N 1
ATOM 683 C CA 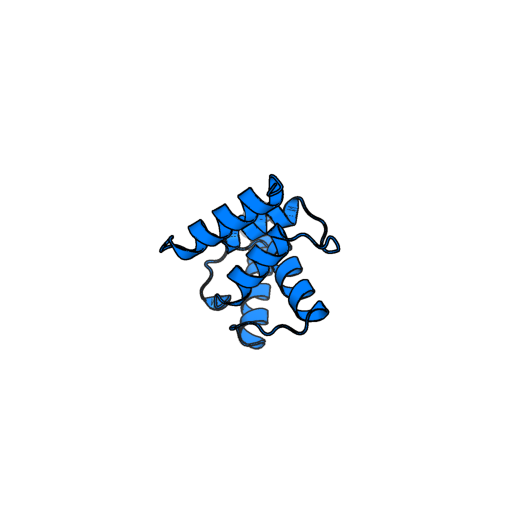. PRO A 1 86 ? -5.005 -7.519 -9.326 1.00 89.88 86 PRO A CA 1
ATOM 684 C C . PRO A 1 86 ? -3.898 -8.316 -8.616 1.00 89.88 86 PRO A C 1
ATOM 686 O O . PRO A 1 86 ? -2.725 -7.947 -8.695 1.00 89.88 86 PRO A O 1
ATOM 689 N N . LYS A 1 87 ? -4.239 -9.470 -8.019 1.00 89.19 87 LYS A N 1
ATOM 690 C CA . LYS A 1 87 ? -3.312 -10.310 -7.223 1.00 89.19 87 LYS A CA 1
ATOM 691 C C . LYS A 1 87 ? -1.978 -10.610 -7.925 1.00 89.19 87 LYS A C 1
ATOM 693 O O . LYS A 1 87 ? -0.921 -10.483 -7.315 1.00 89.19 87 LYS A O 1
ATOM 698 N N . PHE A 1 88 ? -1.997 -10.940 -9.219 1.00 91.81 88 PHE A N 1
ATOM 699 C CA . PHE A 1 88 ? -0.764 -11.231 -9.968 1.00 91.81 88 PHE A CA 1
ATOM 700 C C . PHE A 1 88 ? 0.168 -10.009 -10.090 1.00 91.81 88 PHE A C 1
ATOM 702 O O . PHE A 1 88 ? 1.390 -10.154 -10.098 1.00 91.81 88 PHE A O 1
ATOM 709 N N . LYS A 1 89 ? -0.390 -8.790 -10.155 1.00 93.75 89 LYS A N 1
ATOM 710 C CA . LYS A 1 89 ? 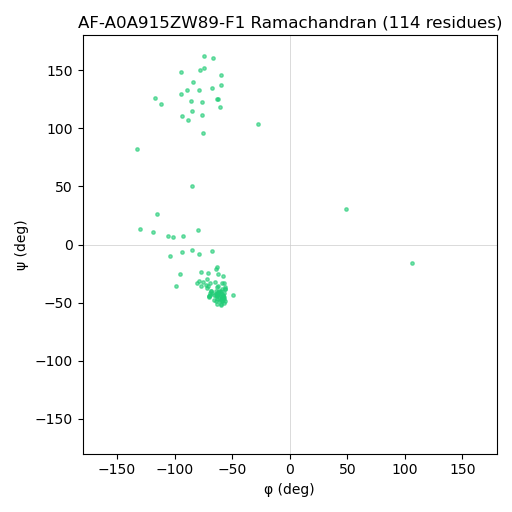0.394 -7.547 -10.189 1.00 93.75 89 LYS A CA 1
ATOM 711 C C . LYS A 1 89 ? 0.960 -7.203 -8.814 1.00 93.75 89 LYS A C 1
ATOM 713 O O . LYS A 1 89 ? 2.068 -6.678 -8.758 1.00 93.75 89 LYS A O 1
ATOM 718 N N . VAL A 1 90 ? 0.245 -7.543 -7.737 1.00 92.62 90 VAL A N 1
ATOM 719 C CA . VAL A 1 90 ? 0.773 -7.469 -6.365 1.00 92.62 90 VAL A CA 1
ATOM 720 C C . VAL A 1 90 ? 2.006 -8.363 -6.245 1.00 92.62 90 VAL A C 1
ATOM 722 O O . VAL A 1 90 ? 3.071 -7.874 -5.892 1.00 92.62 90 VAL A O 1
A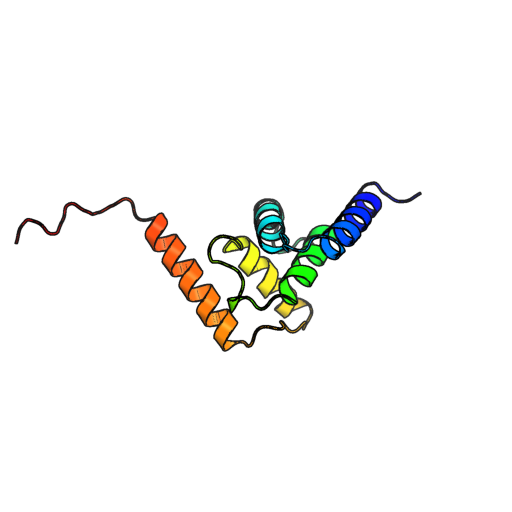TOM 725 N N . PHE A 1 91 ? 1.901 -9.635 -6.648 1.00 93.12 91 PHE A N 1
ATOM 726 C CA . PHE A 1 91 ? 3.027 -10.575 -6.627 1.00 93.12 91 PHE A CA 1
ATOM 727 C C . PHE A 1 91 ? 4.239 -10.060 -7.419 1.00 93.12 91 PHE A C 1
ATOM 729 O O . PHE A 1 91 ? 5.351 -10.025 -6.894 1.00 93.12 91 PHE A O 1
ATOM 736 N N . ARG A 1 92 ? 4.024 -9.594 -8.659 1.00 94.69 92 ARG A N 1
ATOM 737 C CA . ARG A 1 92 ? 5.093 -9.023 -9.496 1.00 94.69 92 ARG A CA 1
ATOM 738 C C . ARG A 1 92 ? 5.782 -7.840 -8.811 1.00 94.69 92 ARG A C 1
ATOM 740 O O . ARG A 1 92 ? 7.006 -7.752 -8.843 1.00 94.69 92 ARG A O 1
ATOM 747 N N . TYR A 1 93 ? 5.008 -6.930 -8.221 1.00 95.00 93 TYR A N 1
ATOM 748 C CA . TYR A 1 93 ? 5.546 -5.762 -7.526 1.00 95.00 93 TYR A CA 1
ATOM 749 C C . TYR A 1 93 ? 6.404 -6.171 -6.321 1.00 95.00 93 TYR A C 1
ATOM 751 O O . TYR A 1 93 ? 7.540 -5.713 -6.199 1.00 95.00 93 TYR A O 1
ATOM 759 N N . SER A 1 94 ? 5.902 -7.097 -5.497 1.00 93.94 94 SER A N 1
ATOM 760 C CA . SER A 1 94 ? 6.622 -7.651 -4.346 1.00 93.94 94 SER A CA 1
ATOM 761 C C . SER A 1 94 ? 7.942 -8.314 -4.745 1.00 93.94 94 SER A C 1
ATOM 763 O O . SER A 1 94 ? 8.966 -8.064 -4.115 1.00 93.94 94 SER A O 1
ATOM 765 N N . ALA A 1 95 ? 7.938 -9.124 -5.810 1.00 94.94 95 ALA A N 1
ATOM 766 C CA . ALA A 1 95 ? 9.133 -9.816 -6.290 1.00 94.94 95 ALA A CA 1
ATOM 767 C C . ALA A 1 95 ? 10.231 -8.837 -6.734 1.00 94.94 95 ALA A C 1
ATOM 769 O O . ALA A 1 95 ? 11.397 -9.014 -6.387 1.00 94.94 95 ALA A O 1
ATOM 770 N N . ILE A 1 96 ? 9.864 -7.770 -7.454 1.00 93.56 96 ILE A N 1
ATOM 771 C CA . ILE A 1 96 ? 10.829 -6.753 -7.899 1.00 93.56 96 ILE A CA 1
ATOM 772 C C . ILE A 1 96 ? 11.380 -5.961 -6.708 1.00 93.56 96 ILE A C 1
ATOM 774 O O . ILE A 1 96 ? 12.577 -5.682 -6.668 1.00 93.56 96 ILE A O 1
ATOM 778 N N . LEU A 1 97 ? 10.537 -5.618 -5.729 1.00 93.44 97 LEU A N 1
ATOM 779 C CA . LEU A 1 97 ? 10.984 -4.960 -4.499 1.00 93.44 97 LEU A CA 1
ATOM 780 C C . LEU A 1 97 ? 12.009 -5.805 -3.736 1.00 93.44 97 LEU A C 1
ATOM 782 O O . LEU A 1 97 ? 13.063 -5.288 -3.372 1.00 93.44 97 LEU A O 1
ATOM 786 N N . ALA A 1 98 ? 11.731 -7.096 -3.544 1.00 92.44 98 ALA A N 1
ATOM 787 C CA . ALA A 1 98 ? 12.646 -8.012 -2.869 1.00 92.44 98 ALA A CA 1
ATOM 788 C C . ALA A 1 98 ? 13.968 -8.176 -3.637 1.00 92.44 98 ALA A C 1
ATOM 790 O O . ALA A 1 98 ? 15.040 -8.098 -3.042 1.00 92.44 98 ALA A O 1
ATOM 791 N N . ALA A 1 99 ? 13.909 -8.325 -4.966 1.00 92.00 99 ALA A N 1
ATOM 792 C CA . ALA A 1 99 ? 15.105 -8.412 -5.803 1.00 92.00 99 ALA A CA 1
ATOM 793 C C . ALA A 1 99 ? 15.972 -7.145 -5.711 1.00 92.00 99 ALA A C 1
ATOM 795 O O . ALA A 1 99 ? 17.195 -7.240 -5.607 1.00 92.00 99 ALA A O 1
ATOM 796 N N . LYS A 1 100 ? 15.349 -5.957 -5.695 1.00 89.06 100 LYS A N 1
ATOM 797 C CA . LYS A 1 100 ? 16.061 -4.688 -5.492 1.00 89.06 100 LYS A CA 1
ATOM 798 C C . LYS A 1 100 ? 16.723 -4.608 -4.121 1.00 89.06 100 LYS A C 1
ATOM 800 O O . LYS A 1 100 ? 17.855 -4.148 -4.046 1.00 89.06 100 LYS A O 1
ATOM 805 N N . GLN A 1 101 ? 16.043 -5.051 -3.062 1.00 86.38 101 GLN A N 1
ATOM 806 C CA . GLN A 1 101 ? 16.631 -5.074 -1.724 1.00 86.38 101 GLN A CA 1
ATOM 807 C C . GLN A 1 101 ? 17.887 -5.952 -1.698 1.00 86.38 101 GLN A C 1
ATOM 809 O O . GLN A 1 101 ? 18.948 -5.467 -1.330 1.00 86.38 101 GLN A O 1
ATOM 814 N N . VAL A 1 102 ? 17.803 -7.194 -2.185 1.00 88.56 102 VAL A N 1
ATOM 815 C CA . VAL A 1 102 ? 18.959 -8.107 -2.226 1.00 88.56 102 VAL A CA 1
ATOM 816 C C . VAL A 1 102 ? 20.106 -7.521 -3.052 1.00 88.56 102 VAL A C 1
ATOM 818 O O . VAL A 1 102 ? 21.255 -7.566 -2.626 1.00 88.56 102 VAL A O 1
ATOM 821 N N . SER A 1 103 ? 19.808 -6.919 -4.207 1.00 87.06 103 SER A N 1
ATOM 822 C CA . SER A 1 103 ? 20.831 -6.277 -5.039 1.00 87.06 103 SER A CA 1
ATOM 823 C C . SER A 1 103 ? 21.529 -5.107 -4.341 1.00 87.06 103 SER A C 1
ATOM 825 O O . SER A 1 103 ? 22.712 -4.897 -4.586 1.00 87.06 103 SER A O 1
ATOM 827 N N . ASN A 1 104 ? 20.813 -4.336 -3.520 1.00 83.38 104 ASN A N 1
ATOM 828 C CA . ASN A 1 104 ? 21.371 -3.192 -2.797 1.00 83.38 104 ASN A CA 1
ATOM 829 C C . ASN A 1 104 ? 22.134 -3.620 -1.535 1.00 83.38 104 ASN A C 1
ATOM 831 O O . ASN A 1 104 ? 23.130 -2.994 -1.184 1.00 83.38 104 ASN A O 1
ATOM 835 N N . ASP A 1 105 ? 21.682 -4.691 -0.881 1.00 74.69 105 ASP A N 1
ATOM 836 C CA . ASP A 1 105 ? 22.281 -5.247 0.337 1.00 74.69 105 ASP A CA 1
ATOM 837 C C . ASP A 1 105 ? 23.529 -6.099 0.042 1.00 74.69 105 ASP A C 1
ATOM 839 O O . ASP A 1 105 ? 24.242 -6.501 0.961 1.00 74.69 105 ASP A O 1
ATOM 843 N N . THR A 1 106 ? 23.824 -6.368 -1.235 1.00 65.19 106 THR A N 1
ATOM 844 C CA . THR A 1 106 ? 25.057 -7.046 -1.642 1.00 65.19 106 THR A CA 1
ATOM 845 C C . THR A 1 106 ? 26.156 -5.996 -1.857 1.00 65.19 106 THR A C 1
ATOM 847 O O . THR A 1 106 ? 26.120 -5.289 -2.868 1.00 65.19 106 THR A O 1
ATOM 850 N N . PRO A 1 107 ? 27.164 -5.869 -0.969 1.00 59.44 107 PRO A N 1
ATOM 851 C CA . PRO A 1 107 ? 28.338 -5.074 -1.289 1.00 59.44 107 PRO A CA 1
ATOM 852 C C . PRO A 1 107 ? 29.015 -5.753 -2.478 1.00 59.44 107 PRO A C 1
ATOM 854 O O . PRO A 1 107 ? 29.262 -6.956 -2.445 1.00 59.44 107 PRO A O 1
ATOM 857 N N . MET A 1 108 ? 29.245 -4.997 -3.550 1.00 52.91 108 MET A N 1
ATOM 858 C CA . MET A 1 108 ? 29.931 -5.428 -4.768 1.00 52.91 108 MET A CA 1
ATOM 859 C C . MET A 1 108 ? 30.941 -6.568 -4.537 1.00 52.91 108 MET A C 1
ATOM 861 O O . MET A 1 108 ? 32.077 -6.332 -4.135 1.00 52.91 108 MET A O 1
ATOM 865 N N . HIS A 1 109 ? 30.579 -7.794 -4.920 1.00 48.72 109 HIS A N 1
ATOM 866 C CA . HIS A 1 109 ? 31.552 -8.826 -5.277 1.00 48.72 109 HIS A CA 1
ATOM 867 C C . HIS A 1 109 ? 31.946 -8.641 -6.755 1.00 48.72 109 HIS A C 1
ATOM 869 O O . HIS A 1 109 ? 31.912 -9.566 -7.559 1.00 48.72 109 HIS A O 1
ATOM 875 N N . SER A 1 110 ? 32.321 -7.416 -7.135 1.00 44.81 110 SER A N 1
ATOM 876 C CA . SER A 1 110 ? 32.736 -7.064 -8.503 1.00 44.81 110 SER A CA 1
ATOM 877 C C . SER A 1 110 ? 34.187 -7.452 -8.819 1.00 44.81 110 SER A C 1
ATOM 879 O O . SER A 1 110 ? 34.714 -7.017 -9.834 1.00 44.81 110 SER A O 1
ATOM 881 N N . ASN A 1 111 ? 34.841 -8.270 -7.983 1.00 46.28 111 ASN A N 1
ATOM 882 C CA . ASN A 1 111 ? 36.242 -8.677 -8.167 1.00 46.28 111 ASN A CA 1
ATOM 883 C C . ASN A 1 111 ? 36.460 -10.190 -8.351 1.00 46.28 111 ASN A C 1
ATOM 885 O O . ASN A 1 111 ? 37.604 -10.630 -8.332 1.00 46.28 111 ASN A O 1
ATOM 889 N N . MET A 1 112 ? 35.419 -11.010 -8.553 1.00 49.25 112 MET A N 1
ATOM 890 C CA . MET A 1 112 ? 35.592 -12.476 -8.627 1.00 49.25 112 MET A CA 1
ATOM 891 C C . MET A 1 112 ? 35.258 -13.117 -9.982 1.00 49.25 112 MET A C 1
ATOM 893 O O . MET A 1 112 ? 34.919 -14.294 -10.033 1.00 49.25 112 MET A O 1
ATOM 897 N N . LEU A 1 113 ? 35.373 -12.368 -11.087 1.00 47.16 113 LEU A N 1
ATOM 898 C CA . LEU A 1 113 ? 35.222 -12.913 -12.449 1.00 47.16 113 LEU A CA 1
ATOM 899 C C . LEU A 1 113 ? 36.354 -12.536 -13.428 1.00 47.16 113 LEU A C 1
ATOM 901 O O . LEU A 1 113 ? 36.214 -12.779 -14.620 1.00 47.16 113 LEU A O 1
ATOM 905 N N . LEU A 1 114 ? 37.491 -12.001 -12.958 1.00 42.62 114 LEU A N 1
ATOM 906 C CA . LEU A 1 114 ? 38.655 -11.706 -13.822 1.00 42.62 114 LEU A CA 1
ATOM 907 C C . LEU A 1 114 ? 39.805 -12.725 -13.751 1.00 42.62 114 LEU A C 1
ATOM 909 O O . LEU A 1 114 ? 40.827 -12.532 -14.400 1.00 42.62 114 LEU A O 1
ATOM 913 N N . HIS A 1 115 ? 39.639 -13.843 -13.043 1.00 43.53 115 HIS A N 1
ATOM 914 C CA . HIS A 1 115 ? 40.601 -14.946 -13.094 1.00 43.53 115 HIS A CA 1
ATOM 915 C C . HIS A 1 115 ? 39.889 -16.284 -13.280 1.00 43.53 115 HIS A C 1
ATOM 917 O O . HIS A 1 115 ? 39.658 -17.018 -12.318 1.00 43.53 115 HIS A O 1
ATOM 923 N N . LYS A 1 116 ? 39.551 -16.605 -14.529 1.00 43.50 116 LYS A N 1
ATOM 924 C CA . LYS A 1 116 ? 39.498 -17.990 -14.989 1.00 43.50 116 LYS A CA 1
ATOM 925 C C . LYS A 1 116 ? 39.850 -18.076 -16.464 1.00 43.50 116 LYS A C 1
ATOM 927 O O . LYS A 1 116 ? 39.372 -17.201 -17.215 1.00 43.50 116 LYS A O 1
#

Sequence (116 aa):
MLSIQDFIVKTLKNTLKKITKNFSPELLSKIAEIMSLTEDNVLLNLLIETVAIIPLNTIEFGRLSIVGLKHLLSYTQEKEKFFVTPKFKVFRYSAILAAKQVSNDTPMHSNMLLHK

Radius of gyration: 17.37 Å; Cα contacts (8 Å, |Δi|>4): 89; chains: 1; bounding box: 53×38×36 Å